Protein AF-A0A1J4V5G4-F1 (afdb_monomer_lite)

Radius of gyration: 25.42 Å; chains: 1; bounding box: 45×77×40 Å

pLDDT: mean 81.86, std 19.17, range [42.22, 98.38]

Secondary structure (DSSP, 8-state):
--HHHHHHHHHHHHHTSS-----------------HHHHHHHHHHHHHHTT-EEEEETTTTEEEEE-B-TTTT-B-SSGGGSTTS-EEEEEETTEEEEEE-SBS---EEE-BEETTEE-SS-EEE-

Foldseek 3Di:
DPPVVVVVVVVVVVVPPPPPDPPPPPPPPDDDDPPPPPVLVVQCVVLVVVVWDFFQDDPVRDTDTKDFFPQFFPWDQALVVEPQSFFFWDQDPNATTTGHHGIPHPAAWTFGHHNNDTDDDIDGDD

Organism: NCBI:txid1805280

Structure (mmCIF, N/CA/C/O backbone):
data_AF-A0A1J4V5G4-F1
#
_entry.id   AF-A0A1J4V5G4-F1
#
loop_
_atom_site.group_PDB
_atom_site.id
_atom_site.type_symbol
_atom_site.label_atom_id
_atom_site.label_alt_id
_atom_site.label_comp_id
_atom_site.label_asym_id
_atom_site.label_entity_id
_atom_site.label_seq_id
_atom_site.pdbx_PDB_ins_code
_atom_site.Cartn_x
_atom_site.Cartn_y
_atom_site.Cartn_z
_atom_site.occupancy
_atom_site.B_iso_or_equiv
_atom_site.auth_seq_id
_atom_site.auth_comp_id
_atom_site.auth_asym_id
_atom_site.auth_atom_id
_atom_site.pdbx_PDB_model_num
ATOM 1 N N . MET A 1 1 ? -4.361 -64.594 0.991 1.00 56.09 1 MET A N 1
ATOM 2 C CA . MET A 1 1 ? -5.394 -63.623 0.555 1.00 56.09 1 MET A CA 1
ATOM 3 C C . MET A 1 1 ? -6.261 -63.042 1.685 1.00 56.09 1 MET A C 1
ATOM 5 O O . MET A 1 1 ? -6.946 -62.066 1.435 1.00 56.09 1 MET A O 1
ATOM 9 N N . ILE A 1 2 ? -6.192 -63.534 2.932 1.00 54.97 2 ILE A N 1
ATOM 10 C CA . ILE A 1 2 ? -7.014 -63.037 4.066 1.00 54.97 2 ILE A CA 1
ATOM 11 C C . ILE A 1 2 ? -6.441 -61.779 4.764 1.00 54.97 2 ILE A C 1
ATOM 13 O O . ILE A 1 2 ? -7.176 -61.018 5.385 1.00 54.97 2 ILE A O 1
ATOM 17 N N . LYS A 1 3 ? -5.137 -61.500 4.620 1.00 51.78 3 LYS A N 1
ATOM 18 C CA . LYS A 1 3 ? -4.443 -60.412 5.341 1.00 51.78 3 LYS A CA 1
ATOM 19 C C . LYS A 1 3 ? -4.798 -58.995 4.844 1.00 51.78 3 LYS A C 1
ATOM 21 O O . LYS A 1 3 ? -4.773 -58.058 5.632 1.00 51.78 3 LYS A O 1
ATOM 26 N N . ASN A 1 4 ? -5.196 -58.853 3.576 1.00 47.53 4 ASN A N 1
ATOM 27 C CA . ASN A 1 4 ? -5.494 -57.550 2.958 1.00 47.53 4 ASN A CA 1
ATOM 28 C C . ASN A 1 4 ? -6.951 -57.097 3.172 1.00 47.53 4 ASN A C 1
ATOM 30 O O . ASN A 1 4 ? -7.251 -55.922 2.999 1.00 47.53 4 ASN A O 1
ATOM 34 N N . ILE A 1 5 ? -7.842 -58.007 3.584 1.00 57.09 5 ILE A N 1
ATOM 35 C CA . ILE A 1 5 ? -9.248 -57.691 3.893 1.00 57.09 5 ILE A CA 1
ATOM 36 C C . ILE A 1 5 ? -9.370 -57.115 5.315 1.00 57.09 5 ILE A C 1
ATOM 38 O O . ILE A 1 5 ? -10.126 -56.176 5.542 1.00 57.09 5 ILE A O 1
ATOM 42 N N . ILE A 1 6 ? -8.556 -57.599 6.262 1.00 55.88 6 ILE A N 1
ATOM 43 C CA . ILE A 1 6 ? -8.560 -57.130 7.661 1.00 55.88 6 ILE A CA 1
ATOM 44 C C . ILE A 1 6 ? -8.016 -55.693 7.778 1.00 55.88 6 ILE A C 1
ATOM 46 O O . ILE A 1 6 ? -8.523 -54.901 8.570 1.00 55.88 6 ILE A O 1
ATOM 50 N N . PHE A 1 7 ? -7.035 -55.318 6.948 1.00 55.22 7 PHE A N 1
ATOM 51 C CA . PHE A 1 7 ? -6.447 -53.970 6.960 1.00 55.22 7 PHE A CA 1
ATOM 52 C C . PHE A 1 7 ? -7.401 -52.895 6.400 1.00 55.22 7 PHE A C 1
ATOM 54 O O . PHE A 1 7 ? -7.387 -51.756 6.862 1.00 55.22 7 PHE A O 1
ATOM 61 N N . GLY A 1 8 ? -8.275 -53.264 5.455 1.00 52.19 8 GLY A N 1
ATOM 62 C CA . GLY A 1 8 ? -9.289 -52.362 4.895 1.00 52.19 8 GLY A CA 1
ATOM 63 C C . GLY A 1 8 ? -10.425 -52.038 5.871 1.00 52.19 8 GLY A C 1
ATOM 64 O O . GLY A 1 8 ? -10.905 -50.910 5.902 1.00 52.19 8 GLY A O 1
ATOM 65 N N . ILE A 1 9 ? -10.811 -52.992 6.724 1.00 57.56 9 ILE A N 1
ATOM 66 C CA . ILE A 1 9 ? -11.876 -52.798 7.723 1.00 57.56 9 ILE A CA 1
ATOM 67 C C . ILE A 1 9 ? -11.391 -51.917 8.889 1.00 57.56 9 ILE A C 1
ATOM 69 O O . ILE A 1 9 ? -12.149 -51.090 9.390 1.00 57.56 9 ILE A O 1
ATOM 73 N N . ILE A 1 10 ? -10.109 -52.010 9.268 1.00 56.78 10 ILE A N 1
ATOM 74 C CA . ILE A 1 10 ? -9.501 -51.164 10.313 1.00 56.78 10 ILE A CA 1
ATOM 75 C C . ILE A 1 10 ? -9.474 -49.672 9.929 1.00 56.78 10 ILE A C 1
ATOM 77 O O . ILE A 1 10 ? -9.714 -48.824 10.787 1.00 56.78 10 ILE A O 1
ATOM 81 N N . ILE A 1 11 ? -9.253 -49.338 8.652 1.00 57.31 11 ILE A N 1
ATOM 82 C CA . ILE A 1 11 ? -9.263 -47.944 8.167 1.00 57.31 11 ILE A CA 1
ATOM 83 C C . ILE A 1 11 ? -10.678 -47.344 8.172 1.00 57.31 11 ILE A C 1
ATOM 85 O O . ILE A 1 11 ? -10.840 -46.157 8.452 1.00 57.31 11 ILE A O 1
ATOM 89 N N . ILE A 1 12 ? -11.711 -48.157 7.931 1.00 55.50 12 ILE A N 1
ATOM 90 C CA . ILE A 1 12 ? -13.106 -47.692 7.930 1.00 55.50 12 ILE A CA 1
ATOM 91 C C . ILE A 1 12 ? -13.584 -47.384 9.358 1.00 55.50 12 ILE A C 1
ATOM 93 O O . ILE A 1 12 ? -14.281 -46.395 9.564 1.00 55.50 12 ILE A O 1
ATOM 97 N N . ILE A 1 13 ? -13.158 -48.168 10.355 1.00 54.25 13 ILE A N 1
ATOM 98 C CA . ILE A 1 13 ? -13.567 -47.976 11.759 1.00 54.25 13 ILE A CA 1
ATOM 99 C C . ILE A 1 13 ? -12.815 -46.803 12.419 1.00 54.25 13 ILE A C 1
ATOM 101 O O . ILE A 1 13 ? -13.378 -46.112 13.267 1.00 54.25 13 ILE A O 1
ATOM 105 N N . LEU A 1 14 ? -11.572 -46.512 12.005 1.00 53.97 14 LEU A N 1
ATOM 106 C CA . LEU A 1 14 ? -10.835 -45.337 12.499 1.00 53.97 14 LEU A CA 1
ATOM 107 C C . LEU A 1 14 ? -11.291 -44.016 11.846 1.00 53.97 14 LEU A C 1
ATOM 109 O O . LEU A 1 14 ? -11.141 -42.953 12.446 1.00 53.97 14 LEU A O 1
ATOM 113 N N . GLY A 1 15 ? -11.867 -44.070 10.639 1.00 50.31 15 GLY A N 1
ATOM 114 C CA . GLY A 1 15 ? -12.341 -42.896 9.896 1.00 50.31 15 GLY A CA 1
ATOM 115 C C . GLY A 1 15 ? -13.652 -42.283 10.407 1.00 50.31 15 GLY A C 1
ATOM 116 O O . GLY A 1 15 ? -13.944 -41.132 10.096 1.00 50.31 15 GLY A O 1
ATOM 117 N N . THR A 1 16 ? -14.436 -42.999 11.219 1.00 52.38 16 THR A N 1
ATOM 118 C CA . THR A 1 16 ? -15.761 -42.534 11.678 1.00 52.38 16 THR A CA 1
ATOM 119 C C . THR A 1 16 ? -15.758 -41.789 13.019 1.00 52.38 16 THR A C 1
ATOM 121 O O . THR A 1 16 ? -16.824 -41.415 13.499 1.00 52.38 16 THR A O 1
ATOM 124 N N . VAL A 1 17 ? -14.595 -41.530 13.634 1.00 51.31 17 VAL A N 1
ATOM 125 C CA . VAL A 1 17 ? -14.513 -40.912 14.981 1.00 51.31 17 VAL A CA 1
ATOM 126 C C . VAL A 1 17 ? -14.177 -39.405 14.960 1.00 51.31 17 VAL A C 1
ATOM 128 O O . VAL A 1 17 ? -14.267 -38.748 15.991 1.00 51.31 17 VAL A O 1
ATOM 131 N N . ILE A 1 18 ? -13.896 -38.790 13.802 1.00 55.69 18 ILE A N 1
ATOM 132 C CA . ILE A 1 18 ? -13.613 -37.334 13.704 1.00 55.69 18 ILE A CA 1
ATOM 133 C C . ILE A 1 18 ? -14.732 -36.578 12.963 1.00 55.69 18 ILE A C 1
ATOM 135 O O . ILE A 1 18 ? -14.489 -35.668 12.178 1.00 55.69 18 ILE A O 1
ATOM 139 N N . PHE A 1 19 ? -15.993 -36.947 13.200 1.00 48.22 19 PHE A N 1
ATOM 140 C CA . PHE A 1 19 ? -17.150 -36.222 12.652 1.00 48.22 19 PHE A CA 1
ATOM 141 C C . PHE A 1 19 ? -18.197 -35.905 13.724 1.00 48.22 19 PHE A C 1
ATOM 143 O O . PHE A 1 19 ? -19.400 -36.050 13.526 1.00 48.22 19 PHE A O 1
ATOM 150 N N . SER A 1 20 ? -17.756 -35.509 14.918 1.00 53.09 20 SER A N 1
ATOM 151 C CA . SER A 1 20 ? -18.670 -35.142 16.006 1.00 53.09 20 SER A CA 1
ATOM 152 C C . SER A 1 20 ? -18.111 -34.036 16.889 1.00 53.09 20 SER A C 1
ATOM 154 O O . SER A 1 20 ? -17.880 -34.252 18.066 1.00 53.09 20 SER A O 1
ATOM 156 N N . LEU A 1 21 ? -17.955 -32.837 16.320 1.00 56.78 21 LEU A N 1
ATOM 157 C CA . LEU A 1 21 ? -18.250 -31.569 17.000 1.00 56.78 21 LEU A CA 1
ATOM 158 C C . LEU A 1 21 ? -18.752 -30.553 15.957 1.00 56.78 21 LEU A C 1
ATOM 160 O O . LEU A 1 21 ? -18.150 -29.508 15.729 1.00 56.78 21 LEU A O 1
ATOM 164 N N . ASN A 1 22 ? -19.897 -30.848 15.330 1.00 56.69 22 ASN A N 1
ATOM 165 C CA . ASN A 1 22 ? -20.763 -29.792 14.802 1.00 56.69 22 ASN A CA 1
ATOM 166 C C . ASN A 1 22 ? -21.315 -29.029 16.013 1.00 56.69 22 ASN A C 1
ATOM 168 O O . ASN A 1 22 ? -22.412 -29.302 16.502 1.00 56.69 22 ASN A O 1
ATOM 172 N N . LYS A 1 23 ? -20.518 -28.106 16.557 1.00 48.28 23 LYS A N 1
ATOM 173 C CA . LYS A 1 23 ? -21.005 -27.132 17.526 1.00 48.28 23 LYS A CA 1
ATOM 174 C C . LYS A 1 23 ? -21.973 -26.247 16.749 1.00 48.28 23 LYS A C 1
ATOM 176 O O . LYS A 1 23 ? -21.539 -25.331 16.058 1.00 48.28 23 LYS A O 1
ATOM 181 N N . LYS A 1 24 ? -23.273 -26.563 16.799 1.00 42.22 24 LYS A N 1
ATOM 182 C CA . LYS A 1 24 ? -24.315 -25.645 16.336 1.00 42.22 24 LYS A CA 1
ATOM 183 C C . LYS A 1 24 ? -24.046 -24.317 17.035 1.00 42.22 24 LYS A C 1
ATOM 185 O O . LYS A 1 24 ? -24.192 -24.219 18.253 1.00 42.22 24 LYS A O 1
ATOM 190 N N . VAL A 1 25 ? -23.589 -23.327 16.275 1.00 55.66 25 VAL A N 1
ATOM 191 C CA . VAL A 1 25 ? -23.677 -21.937 16.695 1.00 55.66 25 VAL A CA 1
ATOM 192 C C . VAL A 1 25 ? -25.167 -21.706 16.872 1.00 55.66 25 VAL A C 1
ATOM 194 O O . VAL A 1 25 ? -25.936 -21.750 15.917 1.00 55.66 25 VAL A O 1
ATOM 197 N N . SER A 1 26 ? -25.583 -21.619 18.131 1.00 45.03 26 SER A N 1
ATOM 198 C CA . SER A 1 26 ? -26.909 -21.155 18.482 1.00 45.03 26 SER A CA 1
ATOM 199 C C . SER A 1 26 ? -26.972 -19.721 17.984 1.00 45.03 26 SER A C 1
ATOM 201 O O . SER A 1 26 ? -26.374 -18.835 18.593 1.00 45.03 26 SER A O 1
ATOM 203 N N . GLU A 1 27 ? -27.631 -19.500 16.850 1.00 53.78 27 GLU A N 1
ATOM 204 C CA . GLU A 1 27 ? -28.067 -18.171 16.454 1.00 53.78 27 GLU A CA 1
ATOM 205 C C . GLU A 1 27 ? -29.062 -17.702 17.512 1.00 53.78 27 GLU A C 1
ATOM 207 O O . GLU A 1 27 ? -30.260 -17.972 17.468 1.00 53.78 27 GLU A O 1
ATOM 212 N N . THR A 1 28 ? -28.537 -17.033 18.535 1.00 42.31 28 THR A N 1
ATOM 213 C CA . THR A 1 28 ? -29.316 -16.112 19.345 1.00 42.31 28 THR A CA 1
ATOM 214 C C . THR A 1 28 ? -29.852 -15.064 18.385 1.00 42.31 28 THR A C 1
ATOM 216 O O . THR A 1 28 ? -29.122 -14.171 17.950 1.00 42.31 28 THR A O 1
ATOM 219 N N . VAL A 1 29 ? -31.127 -15.218 18.026 1.00 54.38 29 VAL A N 1
ATOM 220 C CA . VAL A 1 29 ? -31.930 -14.199 17.357 1.00 54.38 29 VAL A CA 1
ATOM 221 C C . VAL A 1 29 ? -31.896 -12.971 18.255 1.00 54.38 29 VAL A C 1
ATOM 223 O O . VAL A 1 29 ? -32.626 -12.866 19.238 1.00 54.38 29 VAL A O 1
ATOM 226 N N . THR A 1 30 ? -30.964 -12.071 17.956 1.00 48.78 30 THR A N 1
ATOM 227 C CA . THR A 1 30 ? -30.874 -10.783 18.623 1.00 48.78 30 THR A CA 1
ATOM 228 C C . THR A 1 30 ? -31.868 -9.879 17.917 1.00 48.78 30 THR A C 1
ATOM 230 O O . THR A 1 30 ? -31.665 -9.469 16.777 1.00 48.78 30 THR A O 1
ATOM 233 N N . THR A 1 31 ? -32.977 -9.616 18.601 1.00 43.94 31 THR A N 1
ATOM 234 C CA . THR A 1 31 ? -33.876 -8.483 18.370 1.00 43.94 31 THR A CA 1
ATOM 235 C C . THR A 1 31 ? -33.067 -7.233 17.983 1.00 43.94 31 THR A C 1
ATOM 237 O O . THR A 1 31 ? -32.036 -6.987 18.618 1.00 43.94 31 THR A O 1
ATOM 240 N N . PRO A 1 32 ? -33.488 -6.430 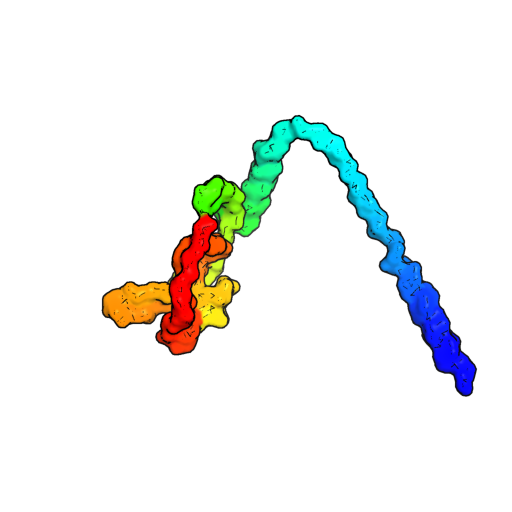16.984 1.00 55.16 32 PRO A N 1
ATOM 241 C CA . PRO A 1 32 ? -32.705 -5.307 16.471 1.00 55.16 32 PRO A CA 1
ATOM 242 C C . PRO A 1 32 ? -32.568 -4.197 17.525 1.00 55.16 32 PRO A C 1
ATOM 244 O O . PRO A 1 32 ? -33.360 -3.264 17.604 1.00 55.16 32 PRO A O 1
ATOM 247 N N . THR A 1 33 ? -31.536 -4.322 18.351 1.00 52.44 33 THR A N 1
ATOM 248 C CA . THR A 1 33 ? -30.930 -3.254 19.156 1.00 52.44 33 THR A CA 1
ATOM 249 C C . THR A 1 33 ? -30.010 -2.460 18.213 1.00 52.44 33 THR A C 1
ATOM 251 O O . THR A 1 33 ? -29.485 -3.069 17.281 1.00 52.44 33 THR A O 1
ATOM 254 N N . PRO A 1 34 ? -29.796 -1.138 18.358 1.00 54.75 34 PRO A N 1
ATOM 255 C CA . PRO A 1 34 ? -28.957 -0.365 17.435 1.00 54.75 34 PRO A CA 1
ATOM 256 C C . PRO A 1 34 ? -27.489 -0.823 17.508 1.00 54.75 34 PRO A C 1
ATOM 258 O O . PRO A 1 34 ? -26.689 -0.330 18.293 1.00 54.75 34 PRO A O 1
ATOM 261 N N . ILE A 1 35 ? -27.155 -1.806 16.677 1.00 54.62 35 ILE A N 1
ATOM 262 C CA . ILE A 1 35 ? -25.901 -2.569 16.657 1.00 54.62 35 ILE A CA 1
ATOM 263 C C . ILE A 1 35 ? -24.733 -1.840 15.977 1.00 54.62 35 ILE A C 1
ATOM 265 O O . ILE A 1 35 ? -23.611 -2.326 16.029 1.00 54.62 35 ILE A O 1
ATOM 269 N N . ASN A 1 36 ? -24.920 -0.669 15.367 1.00 60.50 36 ASN A N 1
ATOM 270 C CA . ASN A 1 36 ? -23.846 -0.090 14.548 1.00 60.50 36 ASN A CA 1
ATOM 271 C C . ASN A 1 36 ? -22.665 0.481 15.351 1.00 60.50 36 ASN A C 1
ATOM 273 O O . ASN A 1 36 ? -21.525 0.370 14.913 1.00 60.50 36 ASN A O 1
ATOM 277 N N . THR A 1 37 ? -22.888 1.060 16.532 1.00 63.19 37 THR A N 1
ATOM 278 C CA . THR A 1 37 ? -21.830 1.836 17.204 1.00 63.19 37 THR A CA 1
ATOM 279 C C . THR A 1 37 ? -20.828 0.959 17.964 1.00 63.19 37 THR A C 1
ATOM 281 O O . THR A 1 37 ? -19.631 1.241 17.979 1.00 63.19 37 THR A O 1
ATOM 284 N N . THR A 1 38 ? -21.288 -0.127 18.594 1.00 74.88 38 THR A N 1
ATOM 285 C CA . THR A 1 38 ? -20.424 -0.983 19.426 1.00 74.88 38 THR A CA 1
ATOM 286 C C . THR A 1 38 ? -19.516 -1.881 18.588 1.00 74.88 38 THR A C 1
ATOM 288 O O . THR A 1 38 ? -18.329 -1.969 18.897 1.00 74.88 38 THR A O 1
ATOM 291 N N . TYR A 1 39 ? -20.022 -2.495 17.511 1.00 74.75 39 TYR A N 1
ATOM 292 C CA . TYR A 1 39 ? -19.211 -3.350 16.631 1.00 74.75 39 TYR A CA 1
ATOM 293 C C . TYR A 1 39 ? -18.093 -2.558 15.946 1.00 74.75 39 TYR A C 1
ATOM 295 O O . TYR A 1 39 ? -16.930 -2.948 16.033 1.00 74.75 39 TYR A O 1
ATOM 303 N N . GLN A 1 40 ? -18.419 -1.382 15.400 1.00 83.00 40 GLN A N 1
ATOM 304 C CA . GLN A 1 40 ? -17.436 -0.482 14.797 1.00 83.00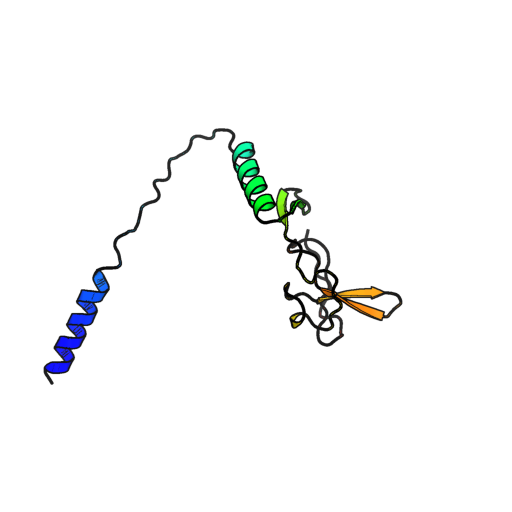 40 GLN A CA 1
ATOM 305 C C . GLN A 1 40 ? -16.314 -0.107 15.782 1.00 83.00 40 GLN A C 1
ATOM 307 O O . GLN A 1 40 ? -15.141 -0.094 15.420 1.00 83.00 40 GLN A O 1
ATOM 312 N N . SER A 1 41 ? -16.653 0.138 17.055 1.00 87.12 41 SER A N 1
ATOM 313 C CA . SER A 1 41 ? -15.662 0.477 18.086 1.00 87.12 41 SER A CA 1
ATOM 314 C C . SER A 1 41 ? -14.707 -0.675 18.439 1.00 87.12 41 SER A C 1
ATOM 316 O O . SER A 1 41 ? -13.582 -0.432 18.881 1.00 87.12 41 SER A O 1
ATOM 318 N N . VAL A 1 42 ? -15.140 -1.931 18.275 1.00 93.69 42 VAL A N 1
ATOM 319 C CA . VAL A 1 42 ? -14.296 -3.114 18.512 1.00 93.69 42 VAL A CA 1
ATOM 320 C C . VAL A 1 42 ? -13.335 -3.310 17.343 1.00 93.69 42 VAL A C 1
ATOM 322 O O . VAL A 1 42 ? -12.139 -3.485 17.574 1.00 93.69 42 VAL A O 1
ATOM 325 N N . GLU A 1 43 ? -13.834 -3.211 16.111 1.00 93.88 43 GLU A N 1
ATOM 326 C CA . GLU A 1 43 ? -13.026 -3.314 14.889 1.00 93.88 43 GLU A CA 1
ATOM 327 C C . GLU A 1 43 ? -11.971 -2.204 14.811 1.00 93.88 43 GLU A C 1
ATOM 329 O O . GLU A 1 43 ? -10.805 -2.478 14.533 1.00 93.88 43 GLU A O 1
ATOM 334 N N . GLU A 1 44 ? -12.335 -0.968 15.164 1.00 96.44 44 GLU A N 1
ATOM 335 C CA . GLU A 1 44 ? -11.396 0.153 15.247 1.00 96.44 44 GLU A CA 1
ATOM 336 C C . GLU A 1 44 ? -10.242 -0.133 16.218 1.00 96.44 44 GLU A C 1
ATOM 338 O O . GLU A 1 44 ? -9.072 0.089 15.896 1.00 96.44 44 GLU A O 1
ATOM 343 N N . LYS A 1 45 ? -10.554 -0.636 17.419 1.00 97.31 45 LYS A N 1
ATOM 344 C CA . LYS A 1 45 ? -9.533 -0.970 18.422 1.00 97.31 45 LYS A CA 1
ATOM 345 C C . LYS A 1 45 ? -8.623 -2.093 17.941 1.00 97.31 45 LYS A C 1
ATOM 347 O O . LYS A 1 45 ? -7.411 -2.000 18.108 1.00 97.31 45 LYS A O 1
ATOM 352 N N . GLN A 1 46 ? -9.192 -3.140 17.345 1.00 97.19 46 GLN A N 1
ATOM 353 C CA . GLN A 1 46 ? -8.422 -4.248 16.780 1.00 97.19 46 GLN A CA 1
ATOM 354 C C . GLN A 1 46 ? -7.494 -3.761 15.663 1.00 97.19 46 GLN A C 1
ATOM 356 O O . GLN A 1 46 ? -6.306 -4.070 15.693 1.00 97.19 46 GLN A O 1
ATOM 361 N N . CYS A 1 47 ? -8.007 -2.929 14.755 1.00 97.94 47 CYS A N 1
ATOM 362 C CA . CYS A 1 47 ? -7.236 -2.319 13.680 1.00 97.94 47 CYS A CA 1
ATOM 363 C C . CYS A 1 47 ? -6.000 -1.582 14.209 1.00 97.94 47 CYS A C 1
ATOM 365 O O . CYS A 1 47 ? -4.870 -1.896 13.833 1.00 97.94 47 CYS A O 1
ATOM 367 N N . LYS A 1 48 ? -6.211 -0.655 15.153 1.00 97.06 48 LYS A N 1
ATOM 368 C CA . LYS A 1 48 ? -5.135 0.150 15.745 1.00 97.06 48 LYS A CA 1
ATOM 369 C C . LYS A 1 48 ? -4.128 -0.702 16.518 1.00 97.06 48 LYS A C 1
ATOM 371 O O . LYS A 1 48 ? -2.929 -0.475 16.399 1.00 97.06 48 LYS A O 1
ATOM 376 N N . ASN A 1 49 ? -4.586 -1.718 17.255 1.00 97.75 49 ASN A N 1
ATOM 377 C CA . ASN A 1 49 ? -3.704 -2.646 17.974 1.00 97.75 49 ASN A CA 1
ATOM 378 C C . ASN A 1 49 ? -2.816 -3.478 17.033 1.00 97.75 49 ASN A C 1
ATOM 380 O O . ASN A 1 49 ? -1.747 -3.928 17.438 1.00 97.75 49 ASN A O 1
ATOM 384 N N . SER A 1 50 ? -3.245 -3.678 15.785 1.00 96.88 50 SER A N 1
ATOM 385 C CA . SER A 1 50 ? -2.465 -4.336 14.733 1.00 96.88 50 SER A CA 1
ATOM 386 C C . SER A 1 50 ? -1.660 -3.356 13.867 1.00 96.88 50 SER A C 1
ATOM 388 O O . SER A 1 50 ? -1.177 -3.754 12.812 1.00 96.88 50 SER A O 1
ATOM 390 N N . ASN A 1 51 ? -1.490 -2.099 14.298 1.00 96.62 51 ASN A N 1
ATOM 391 C CA . ASN A 1 51 ? -0.817 -1.024 13.552 1.00 96.62 51 ASN A CA 1
ATOM 392 C C . ASN A 1 51 ? -1.482 -0.668 12.208 1.00 96.62 51 ASN A C 1
ATOM 394 O O . ASN A 1 51 ? -0.814 -0.194 11.290 1.00 96.62 51 ASN A O 1
ATOM 398 N N . GLY A 1 52 ? -2.786 -0.909 12.080 1.00 97.62 52 GLY A N 1
ATOM 399 C CA . GLY A 1 52 ? -3.582 -0.435 10.953 1.00 97.62 52 GLY A CA 1
ATOM 400 C C . GLY A 1 52 ? -4.125 0.977 11.179 1.00 97.62 52 GLY A C 1
ATOM 401 O O . GLY A 1 52 ? -4.253 1.451 12.312 1.00 97.62 52 GLY A O 1
ATOM 402 N N . GLU A 1 53 ? -4.489 1.638 10.085 1.00 97.81 53 GLU A N 1
ATOM 403 C CA . GLU A 1 53 ? -5.174 2.926 10.076 1.00 97.81 53 GLU A CA 1
ATOM 404 C C . GLU A 1 53 ? -6.680 2.712 9.910 1.00 97.81 53 GLU A C 1
ATOM 406 O O . GLU A 1 53 ? -7.138 2.108 8.941 1.00 97.81 53 GLU A O 1
ATOM 411 N N . TRP A 1 54 ? -7.465 3.214 10.865 1.00 97.31 54 TRP A N 1
ATOM 412 C CA . TRP A 1 54 ? -8.923 3.168 10.801 1.00 97.31 54 TRP A CA 1
ATOM 413 C C . TRP A 1 54 ? -9.454 4.413 10.089 1.00 97.31 54 TRP A C 1
ATOM 415 O O . TRP A 1 54 ? -9.491 5.493 10.684 1.00 97.31 54 TRP A O 1
ATOM 425 N N . ILE A 1 55 ? -9.831 4.274 8.817 1.00 96.19 55 ILE A N 1
ATOM 426 C CA . ILE A 1 55 ? -10.217 5.398 7.949 1.00 96.19 55 ILE A CA 1
ATOM 427 C C . ILE A 1 55 ? -11.534 5.128 7.225 1.00 96.19 55 ILE A C 1
ATOM 429 O O . ILE A 1 55 ? -11.959 3.981 7.093 1.00 96.19 55 ILE A O 1
ATOM 433 N N . THR A 1 56 ? -12.175 6.185 6.727 1.00 95.56 56 THR A N 1
ATOM 434 C CA . THR A 1 56 ? -13.239 6.061 5.726 1.00 95.56 56 THR A CA 1
ATOM 435 C C . THR A 1 56 ? -12.618 5.986 4.338 1.00 95.56 56 THR A C 1
ATOM 437 O O . THR A 1 56 ? -11.723 6.765 4.016 1.00 95.56 56 THR A O 1
ATOM 440 N N . ASP A 1 57 ? -13.071 5.039 3.519 1.00 95.19 57 ASP A N 1
ATOM 441 C CA . ASP A 1 57 ? -12.471 4.803 2.204 1.00 95.19 57 ASP A CA 1
ATOM 442 C C . ASP A 1 57 ? -13.513 4.401 1.150 1.00 95.19 57 ASP A C 1
ATOM 444 O O . ASP A 1 57 ? -14.591 3.875 1.475 1.00 95.19 57 ASP A O 1
ATOM 448 N N . GLY A 1 58 ? -13.171 4.647 -0.114 1.00 94.00 58 GLY A N 1
ATOM 449 C CA . GLY A 1 58 ? -14.042 4.499 -1.279 1.00 94.00 58 GLY A CA 1
ATOM 450 C C . GLY A 1 58 ? -15.219 5.482 -1.307 1.00 94.00 58 GLY A C 1
ATOM 451 O O . GLY A 1 58 ? -15.448 6.270 -0.384 1.00 94.00 58 GLY A O 1
ATOM 452 N N . MET A 1 59 ? -16.028 5.424 -2.362 1.00 94.50 59 MET A N 1
ATOM 453 C CA . MET A 1 59 ? -17.141 6.362 -2.567 1.00 94.50 59 MET A CA 1
ATOM 454 C C . MET A 1 59 ? -18.218 6.298 -1.476 1.00 94.50 59 MET A C 1
ATOM 456 O O . MET A 1 59 ? -18.815 7.314 -1.129 1.00 94.50 59 MET A O 1
ATOM 460 N N . LEU A 1 60 ? -18.462 5.116 -0.901 1.00 94.94 60 LEU A N 1
ATOM 461 C CA . LEU A 1 60 ? -19.451 4.935 0.170 1.00 94.94 60 LEU A CA 1
ATOM 462 C C . LEU A 1 60 ? -18.962 5.398 1.549 1.00 94.94 60 LEU A C 1
ATOM 464 O O . LEU A 1 60 ? -19.731 5.309 2.505 1.00 94.94 60 LEU A O 1
ATOM 468 N N . GLN A 1 61 ? -17.703 5.837 1.670 1.00 94.31 61 GLN A N 1
ATOM 469 C CA . GLN A 1 61 ? -17.118 6.338 2.920 1.00 94.31 61 GLN A CA 1
ATOM 470 C C . GLN A 1 61 ? -17.305 5.376 4.103 1.00 94.31 61 GLN A C 1
ATOM 472 O O . GLN A 1 61 ? -17.555 5.780 5.238 1.00 94.31 61 GLN A O 1
ATOM 477 N N . LYS A 1 62 ? -17.197 4.069 3.842 1.00 93.19 62 LYS A N 1
ATOM 478 C CA . LYS A 1 62 ? -17.285 3.062 4.903 1.00 93.19 62 LYS A CA 1
ATOM 479 C C . LYS A 1 62 ? -15.967 3.006 5.656 1.00 93.19 62 LYS A C 1
ATOM 481 O O . LYS A 1 62 ? -14.905 3.072 5.039 1.00 93.19 62 LYS A O 1
ATOM 486 N N . PHE A 1 63 ? -16.055 2.840 6.972 1.00 94.88 63 PHE A N 1
ATOM 487 C CA . PHE A 1 63 ? -14.880 2.610 7.798 1.00 94.88 63 PHE A CA 1
ATOM 488 C C . PHE A 1 63 ? -14.208 1.284 7.439 1.00 94.88 63 PHE A C 1
ATOM 490 O O . PHE A 1 63 ? -14.883 0.277 7.212 1.00 94.88 63 PHE A O 1
ATOM 497 N N . ARG A 1 64 ? -12.878 1.306 7.363 1.00 95.56 64 ARG A N 1
ATOM 498 C CA . ARG A 1 64 ? -12.023 0.159 7.064 1.00 95.56 64 ARG A CA 1
ATOM 499 C C . ARG A 1 64 ? -10.734 0.262 7.858 1.00 95.56 64 ARG A C 1
ATOM 501 O O . ARG A 1 64 ? -10.275 1.357 8.179 1.00 95.56 64 ARG A O 1
ATOM 508 N N . CYS A 1 65 ? -10.143 -0.896 8.116 1.00 97.75 65 CYS A N 1
ATOM 509 C CA . CYS A 1 65 ? -8.764 -0.973 8.555 1.00 97.75 65 CYS A CA 1
ATOM 510 C C . CYS A 1 65 ? -7.856 -1.083 7.334 1.00 97.75 65 CYS A C 1
ATOM 512 O O . CYS A 1 65 ? -8.036 -2.005 6.541 1.00 97.75 65 CYS A O 1
ATOM 514 N N . ILE A 1 66 ? -6.922 -0.147 7.189 1.00 98.12 66 ILE A N 1
ATOM 515 C CA . ILE A 1 66 ? -5.959 -0.096 6.090 1.00 98.12 66 ILE A CA 1
ATOM 516 C C . ILE A 1 66 ? -4.554 -0.305 6.642 1.00 98.12 66 ILE A C 1
ATOM 518 O O . ILE A 1 66 ? -4.154 0.336 7.614 1.00 98.12 66 ILE A O 1
ATOM 522 N N . TYR A 1 67 ? -3.782 -1.173 5.999 1.00 98.31 67 TYR A N 1
ATOM 523 C CA . TYR A 1 67 ? -2.400 -1.453 6.366 1.00 98.31 67 TYR A CA 1
ATOM 524 C C . TYR A 1 67 ? -1.445 -0.924 5.300 1.00 98.31 67 TYR A C 1
ATOM 526 O O . TYR A 1 67 ? -1.564 -1.229 4.111 1.00 98.31 67 TYR A O 1
ATOM 534 N N . THR A 1 68 ? -0.462 -0.135 5.733 1.00 98.00 68 THR A N 1
ATOM 535 C CA . THR A 1 68 ? 0.636 0.309 4.868 1.00 98.00 68 THR A CA 1
ATOM 536 C C . THR A 1 68 ? 1.634 -0.831 4.689 1.00 98.00 68 THR A C 1
ATOM 538 O O . THR A 1 68 ? 2.051 -1.460 5.662 1.00 98.00 68 THR A O 1
ATOM 541 N N . TYR A 1 69 ? 2.036 -1.097 3.447 1.00 98.19 69 TYR A N 1
ATOM 542 C CA . TYR A 1 69 ? 3.046 -2.114 3.170 1.00 98.19 69 TYR A CA 1
ATOM 543 C C . TYR A 1 69 ? 4.437 -1.631 3.600 1.00 98.19 69 TYR A C 1
ATOM 545 O O . TYR A 1 69 ? 4.778 -0.457 3.467 1.00 98.19 69 TYR A O 1
ATOM 553 N N . SER A 1 70 ? 5.281 -2.546 4.078 1.00 97.75 70 SER A N 1
ATOM 554 C CA . SER A 1 70 ? 6.647 -2.229 4.531 1.00 97.75 70 SER A CA 1
ATOM 555 C C . SER A 1 70 ? 7.589 -1.791 3.399 1.00 97.75 70 SER A C 1
ATOM 557 O O . SER A 1 70 ? 8.668 -1.248 3.644 1.00 97.75 70 SER A O 1
ATOM 559 N N . ASP A 1 71 ? 7.202 -2.036 2.149 1.00 98.38 71 ASP A N 1
ATOM 560 C CA . ASP A 1 71 ? 7.894 -1.621 0.935 1.00 98.38 71 ASP A CA 1
ATOM 561 C C . ASP A 1 71 ? 7.171 -0.520 0.156 1.00 98.38 71 ASP A C 1
ATOM 563 O O . ASP A 1 71 ? 7.576 -0.219 -0.965 1.00 98.38 71 ASP A O 1
ATOM 567 N N . ALA A 1 72 ? 6.167 0.124 0.755 1.00 97.88 72 ALA A N 1
ATOM 568 C CA . ALA A 1 72 ? 5.460 1.252 0.162 1.00 97.88 72 ALA A CA 1
ATOM 569 C C . ALA A 1 72 ? 6.429 2.280 -0.451 1.00 97.88 72 ALA A C 1
ATOM 571 O O . ALA A 1 72 ? 7.332 2.787 0.216 1.00 97.88 72 ALA A O 1
ATOM 572 N N . GLY A 1 73 ? 6.237 2.591 -1.735 1.00 96.56 73 GLY A N 1
ATOM 573 C CA . GLY A 1 73 ? 7.030 3.592 -2.449 1.00 96.56 73 GLY A CA 1
ATOM 574 C C . GLY A 1 73 ? 8.427 3.143 -2.890 1.00 96.56 73 GLY A C 1
ATOM 575 O O . GLY A 1 73 ? 9.098 3.907 -3.584 1.00 96.56 73 GLY A O 1
ATOM 576 N N . LYS A 1 74 ? 8.886 1.929 -2.548 1.00 98.31 74 LYS A N 1
ATOM 577 C CA . LYS A 1 74 ? 10.156 1.404 -3.077 1.00 98.31 74 LYS A CA 1
ATOM 578 C C . LYS A 1 74 ? 10.079 1.279 -4.596 1.00 98.31 74 LYS A C 1
ATOM 580 O O . LYS A 1 74 ? 9.068 0.818 -5.120 1.00 98.31 74 LYS A O 1
ATOM 585 N N . THR A 1 75 ? 11.149 1.665 -5.290 1.00 97.12 75 THR A N 1
ATOM 586 C CA . THR A 1 75 ? 11.245 1.526 -6.748 1.00 97.12 75 THR A CA 1
ATOM 587 C C . THR A 1 75 ? 11.139 0.063 -7.159 1.00 97.12 75 THR A C 1
ATOM 589 O O . THR A 1 75 ? 11.769 -0.797 -6.545 1.00 97.12 75 THR A O 1
ATOM 592 N N . CYS A 1 76 ? 10.387 -0.205 -8.220 1.00 97.12 76 CYS A N 1
ATOM 593 C CA . CYS A 1 76 ? 10.207 -1.544 -8.765 1.00 97.12 76 CYS A CA 1
ATOM 594 C C . CYS A 1 76 ? 10.115 -1.522 -10.295 1.00 97.12 76 CYS A C 1
ATOM 596 O O . CYS A 1 76 ? 9.810 -0.497 -10.909 1.00 97.12 76 CYS A O 1
ATOM 598 N N . THR A 1 77 ? 10.377 -2.674 -10.907 1.00 96.00 77 THR A N 1
ATOM 599 C CA . THR A 1 77 ? 10.241 -2.907 -12.355 1.00 96.00 77 THR A CA 1
ATOM 600 C C . THR A 1 77 ? 9.343 -4.094 -12.700 1.00 96.00 77 THR A C 1
ATOM 602 O O . THR A 1 77 ? 9.096 -4.341 -13.877 1.00 96.00 77 THR A O 1
ATOM 605 N N . SER A 1 78 ? 8.852 -4.828 -11.703 1.00 95.62 78 SER A N 1
ATOM 606 C CA . SER A 1 78 ? 7.843 -5.883 -11.843 1.00 95.62 78 SER A CA 1
ATOM 607 C C . SER A 1 78 ? 7.123 -6.068 -10.511 1.00 95.62 78 SER A C 1
ATOM 609 O O . SER A 1 78 ? 7.685 -5.788 -9.447 1.00 95.62 78 SER A O 1
ATOM 611 N N . SER A 1 79 ? 5.878 -6.536 -10.555 1.00 95.75 79 SER A N 1
ATOM 612 C CA . SER A 1 79 ? 5.044 -6.710 -9.365 1.00 95.75 79 SER A CA 1
ATOM 613 C C . SER A 1 79 ? 5.581 -7.730 -8.363 1.00 95.75 79 SER A C 1
ATOM 615 O O . SER A 1 79 ? 5.308 -7.603 -7.170 1.00 95.75 79 SER A O 1
ATOM 617 N N . ASN A 1 80 ? 6.383 -8.702 -8.805 1.00 96.88 80 ASN A N 1
ATOM 618 C CA . ASN A 1 80 ? 6.981 -9.709 -7.921 1.00 96.88 80 ASN A CA 1
ATOM 619 C C . ASN A 1 80 ? 8.033 -9.139 -6.946 1.00 96.88 80 ASN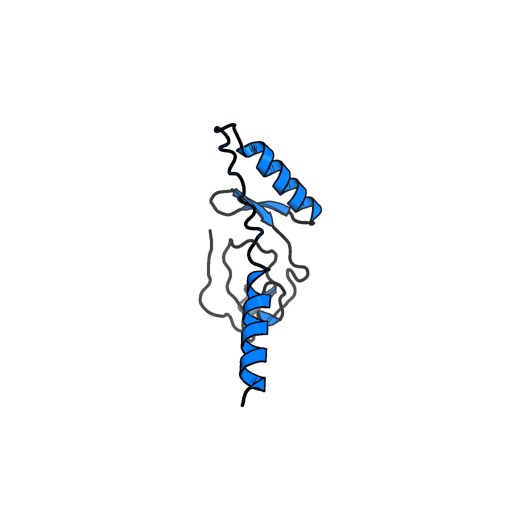 A C 1
ATOM 621 O O . ASN A 1 80 ? 8.440 -9.829 -6.015 1.00 96.88 80 ASN A O 1
ATOM 625 N N . GLN A 1 81 ? 8.462 -7.889 -7.141 1.00 97.88 81 GLN A N 1
ATOM 626 C CA . GLN A 1 81 ? 9.381 -7.177 -6.249 1.00 97.88 81 GLN A CA 1
ATOM 627 C C . GLN A 1 81 ? 8.660 -6.514 -5.066 1.00 97.88 81 GLN A C 1
ATOM 629 O O . GLN A 1 81 ? 9.323 -6.005 -4.164 1.00 97.88 81 GLN A O 1
ATOM 634 N N . CYS A 1 82 ? 7.324 -6.504 -5.075 1.00 98.12 82 CYS A N 1
ATOM 635 C CA . CYS A 1 82 ? 6.498 -5.833 -4.082 1.00 98.12 82 CYS A CA 1
ATOM 636 C C . CYS A 1 82 ? 5.679 -6.840 -3.271 1.00 98.12 82 CYS A C 1
ATOM 638 O O . CYS A 1 82 ? 5.043 -7.739 -3.816 1.00 98.12 82 CYS A O 1
ATOM 640 N N . SER A 1 83 ? 5.595 -6.621 -1.964 1.00 98.00 83 SER A N 1
ATOM 641 C CA . SER A 1 83 ? 4.820 -7.414 -1.001 1.00 98.00 83 SER A CA 1
ATOM 642 C C . SER A 1 83 ? 3.321 -7.364 -1.295 1.00 98.00 83 SER A C 1
ATOM 644 O O . SER A 1 83 ? 2.587 -8.306 -1.013 1.00 98.00 83 SER A O 1
ATOM 646 N N . SER A 1 84 ? 2.867 -6.270 -1.906 1.00 96.50 84 SER A N 1
ATOM 647 C CA . SER A 1 84 ? 1.499 -6.106 -2.394 1.00 96.50 84 SER A CA 1
ATOM 648 C C . SER A 1 84 ? 1.194 -6.925 -3.651 1.00 96.50 84 SER A C 1
ATOM 650 O O . SER A 1 84 ? 0.028 -7.039 -4.015 1.00 96.50 84 SER A O 1
ATOM 652 N N . SER A 1 85 ? 2.211 -7.475 -4.328 1.00 96.00 85 SER A N 1
ATOM 653 C CA . SER A 1 85 ? 2.119 -7.992 -5.701 1.00 96.00 85 SER A CA 1
ATOM 654 C C . SER A 1 85 ? 1.669 -6.938 -6.722 1.00 96.00 85 SER A C 1
ATOM 656 O O . SER A 1 85 ? 1.080 -7.277 -7.744 1.00 96.00 85 SER A O 1
ATOM 658 N N . TYR A 1 86 ? 1.931 -5.655 -6.448 1.00 96.19 86 TYR A N 1
ATOM 659 C CA . TYR A 1 86 ? 1.653 -4.548 -7.361 1.00 96.19 86 TYR A CA 1
ATOM 660 C C . TYR A 1 86 ? 2.827 -3.571 -7.403 1.00 96.19 86 TYR A C 1
ATOM 662 O O . TYR A 1 86 ? 3.043 -2.792 -6.466 1.00 96.19 86 TYR A O 1
ATOM 670 N N . CYS A 1 87 ? 3.533 -3.568 -8.534 1.00 97.19 87 CYS A N 1
ATOM 671 C CA . CYS A 1 87 ? 4.397 -2.463 -8.925 1.00 97.19 87 CYS A CA 1
ATOM 672 C C . CYS A 1 87 ? 3.553 -1.443 -9.691 1.00 97.19 87 CYS A C 1
ATOM 674 O O . CYS A 1 87 ? 3.120 -1.723 -10.805 1.00 97.19 87 CYS A O 1
ATOM 676 N N . VAL A 1 88 ? 3.256 -0.293 -9.088 1.00 96.12 88 VAL A N 1
ATOM 677 C CA . VAL A 1 88 ? 2.374 0.724 -9.675 1.00 96.12 88 VAL A CA 1
ATOM 678 C C . VAL A 1 88 ? 3.208 1.710 -10.483 1.00 96.12 88 VAL A C 1
ATOM 680 O O . VAL A 1 88 ? 4.181 2.272 -9.978 1.00 96.12 88 VAL A O 1
ATOM 683 N N . GLY A 1 89 ? 2.831 1.889 -11.745 1.00 91.44 89 GLY A N 1
ATOM 684 C CA . GLY A 1 89 ? 3.484 2.785 -12.681 1.00 91.44 89 GLY A CA 1
ATOM 685 C C . GLY A 1 89 ? 2.872 4.175 -12.709 1.00 91.44 89 GLY A C 1
ATOM 686 O O . GLY A 1 89 ? 1.656 4.333 -12.708 1.00 91.44 89 GLY A O 1
ATOM 687 N N . GLU A 1 90 ? 3.737 5.178 -12.802 1.00 87.50 90 GLU A N 1
ATOM 688 C CA . GLU A 1 90 ? 3.381 6.569 -13.056 1.00 87.50 90 GLU A CA 1
ATOM 689 C C . GLU A 1 90 ? 4.260 7.103 -14.198 1.00 87.50 90 GLU A C 1
ATOM 691 O O . GLU A 1 90 ? 5.465 6.832 -14.252 1.00 87.50 90 GLU A O 1
ATOM 696 N N . ILE A 1 91 ? 3.676 7.867 -15.125 1.00 85.00 91 ILE A N 1
ATOM 697 C CA . ILE A 1 91 ? 4.436 8.539 -16.184 1.00 85.00 91 ILE A CA 1
ATOM 698 C C . ILE A 1 91 ? 4.854 9.920 -15.674 1.00 85.00 91 ILE A C 1
ATOM 700 O O . ILE A 1 91 ? 4.034 10.831 -15.586 1.00 85.00 91 ILE A O 1
ATOM 704 N N . LYS A 1 92 ? 6.150 10.108 -15.403 1.00 84.75 92 LYS A N 1
ATOM 705 C CA . LYS A 1 92 ? 6.734 11.419 -15.072 1.00 84.75 92 LYS A CA 1
ATOM 706 C C . LYS A 1 92 ? 7.682 11.856 -16.170 1.00 84.75 92 LYS A C 1
ATOM 708 O O . LYS A 1 92 ? 8.642 11.157 -16.469 1.00 84.75 92 LYS A O 1
ATOM 713 N N . ASN A 1 93 ? 7.442 13.024 -16.765 1.00 89.38 93 ASN A N 1
ATOM 714 C CA . ASN A 1 93 ? 8.305 13.594 -17.809 1.00 89.38 93 ASN A CA 1
ATOM 715 C C . ASN A 1 93 ? 8.626 12.609 -18.955 1.00 89.38 93 ASN A C 1
ATOM 717 O O . ASN A 1 93 ? 9.758 12.555 -19.424 1.00 89.38 93 ASN A O 1
ATOM 721 N N . LYS A 1 94 ? 7.626 11.836 -19.409 1.00 87.50 94 LYS A N 1
ATOM 722 C CA . LYS A 1 94 ? 7.751 10.773 -20.434 1.00 87.50 94 LYS A CA 1
ATOM 72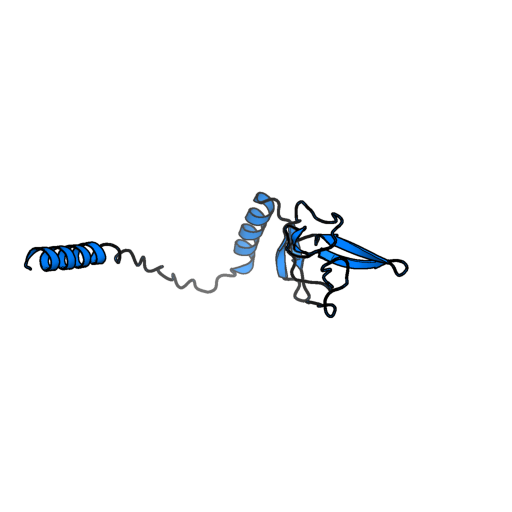3 C C . LYS A 1 94 ? 8.568 9.541 -20.012 1.00 87.50 94 LYS A C 1
ATOM 725 O O . LYS A 1 94 ? 8.797 8.665 -20.840 1.00 87.50 94 LYS A O 1
ATOM 730 N N . THR A 1 95 ? 8.952 9.440 -18.744 1.00 87.94 95 THR A N 1
ATOM 731 C CA . THR A 1 95 ? 9.615 8.267 -18.169 1.00 87.94 95 THR A CA 1
ATOM 732 C C . THR A 1 95 ? 8.626 7.486 -17.316 1.00 87.94 95 THR A C 1
ATOM 734 O O . THR A 1 95 ? 7.885 8.064 -16.521 1.00 87.94 95 THR A O 1
ATOM 737 N N . ILE A 1 96 ? 8.628 6.165 -17.476 1.00 89.69 96 ILE A N 1
ATOM 738 C CA . ILE A 1 96 ? 7.867 5.251 -16.626 1.00 89.69 96 ILE A CA 1
ATOM 739 C C . ILE A 1 96 ? 8.650 5.058 -15.329 1.00 89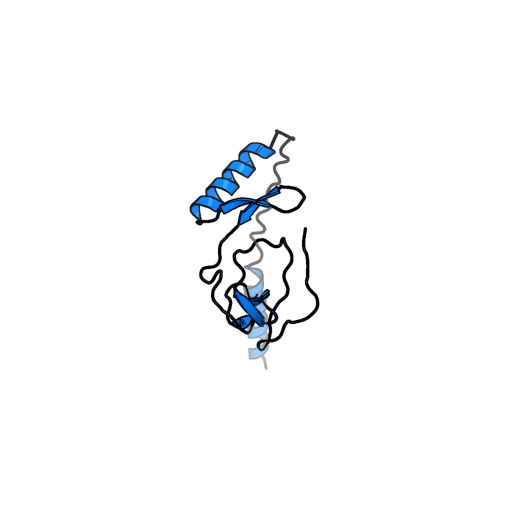.69 96 ILE A C 1
ATOM 741 O O . ILE A 1 96 ? 9.810 4.646 -15.358 1.00 89.69 96 ILE A O 1
ATOM 745 N N . ILE A 1 97 ? 8.018 5.354 -14.198 1.00 92.50 97 ILE A N 1
ATOM 746 C CA . ILE A 1 97 ? 8.575 5.112 -12.868 1.00 92.50 97 ILE A CA 1
ATOM 747 C C . ILE A 1 97 ? 7.647 4.143 -12.150 1.00 92.50 97 ILE A C 1
ATOM 749 O O . ILE A 1 97 ? 6.450 4.399 -12.045 1.00 92.50 97 ILE A O 1
ATOM 753 N N . GLY A 1 98 ? 8.203 3.032 -11.671 1.00 95.50 98 GLY A N 1
ATOM 754 C CA . GLY A 1 98 ? 7.478 2.050 -10.877 1.00 95.50 98 GLY A CA 1
ATOM 755 C C . GLY A 1 98 ? 7.776 2.181 -9.399 1.00 95.50 98 GLY A C 1
ATOM 756 O O . GLY A 1 98 ? 8.939 2.297 -9.011 1.00 95.50 98 GLY A O 1
ATOM 757 N N . THR A 1 99 ? 6.730 2.139 -8.578 1.00 97.50 99 THR A N 1
ATOM 758 C CA . THR A 1 99 ? 6.852 2.066 -7.120 1.00 97.50 99 THR A CA 1
ATOM 759 C C . THR A 1 99 ? 5.878 1.053 -6.529 1.00 97.50 99 THR A C 1
ATOM 761 O O . THR A 1 99 ? 4.765 0.879 -7.026 1.00 97.50 99 THR A O 1
ATOM 764 N N . CYS A 1 100 ? 6.281 0.364 -5.465 1.00 98.12 100 CYS A N 1
ATOM 765 C CA . CYS A 1 100 ? 5.400 -0.570 -4.779 1.00 98.12 100 CYS A CA 1
ATOM 766 C C . CYS A 1 100 ? 4.195 0.158 -4.174 1.00 98.12 100 CYS A C 1
ATOM 768 O O . CYS A 1 100 ? 4.341 1.216 -3.549 1.00 98.12 100 CYS A O 1
ATOM 770 N N . LYS A 1 101 ? 3.003 -0.431 -4.354 1.00 97.62 101 LYS A N 1
ATOM 771 C CA . LYS A 1 101 ? 1.727 0.097 -3.841 1.00 97.62 101 LYS A CA 1
ATOM 772 C C . LYS A 1 101 ? 1.841 0.499 -2.363 1.00 97.62 101 LYS A C 1
ATOM 774 O O . LYS A 1 101 ? 2.434 -0.222 -1.570 1.00 97.62 101 LYS A O 1
ATOM 779 N N . LYS A 1 102 ? 1.234 1.631 -1.989 1.00 97.38 102 LYS A N 1
ATOM 780 C CA . LYS A 1 102 ? 1.328 2.204 -0.635 1.00 97.38 102 LYS A CA 1
ATOM 781 C C . LYS A 1 102 ? 0.699 1.319 0.447 1.00 97.38 102 LYS A C 1
ATOM 783 O O . LYS A 1 102 ? 1.328 1.032 1.459 1.00 97.38 102 LYS A O 1
ATOM 788 N N . ASN A 1 103 ? -0.554 0.927 0.262 1.00 97.56 103 ASN A N 1
ATOM 789 C CA . ASN A 1 103 ? -1.345 0.226 1.270 1.00 97.56 103 ASN A CA 1
ATOM 790 C C . ASN A 1 103 ? -2.316 -0.762 0.616 1.00 97.56 103 ASN A C 1
ATOM 792 O O . ASN A 1 103 ? -2.414 -0.844 -0.612 1.00 97.56 103 ASN A O 1
ATOM 796 N N . ASP A 1 104 ? -3.026 -1.536 1.422 1.00 97.12 104 ASP A N 1
ATOM 797 C CA . ASP A 1 104 ? -3.961 -2.565 0.968 1.00 97.12 104 ASP A CA 1
ATOM 798 C C . ASP A 1 104 ? -5.335 -2.036 0.520 1.00 97.12 104 ASP A C 1
ATOM 800 O O . ASP A 1 104 ? -6.148 -2.829 0.044 1.00 97.12 104 ASP A O 1
ATOM 804 N N . SER A 1 105 ? -5.562 -0.714 0.529 1.00 97.25 105 SER A N 1
ATOM 805 C CA . SER A 1 105 ? -6.803 -0.121 0.011 1.00 97.25 105 SER A CA 1
ATOM 806 C C . SER A 1 105 ? -7.074 -0.583 -1.427 1.00 97.25 105 SER A C 1
ATOM 808 O O . SER A 1 105 ? -6.181 -0.506 -2.281 1.00 97.25 105 SER A O 1
ATOM 810 N N . PRO A 1 106 ? -8.274 -1.104 -1.737 1.00 95.06 106 PRO A N 1
ATOM 811 C CA . PRO A 1 106 ? -8.598 -1.549 -3.085 1.00 95.06 106 PRO A CA 1
ATOM 812 C C . PRO A 1 106 ? -8.892 -0.384 -4.036 1.00 95.06 106 PRO A C 1
ATOM 814 O O . PRO A 1 106 ? -8.938 -0.626 -5.243 1.00 95.06 106 PRO A O 1
ATOM 817 N N . PHE A 1 107 ? -9.081 0.829 -3.510 1.00 96.31 107 PHE A N 1
ATOM 818 C CA . PHE A 1 107 ? -9.573 1.991 -4.242 1.00 96.31 107 PHE A CA 1
ATOM 819 C C . PHE A 1 107 ? -8.465 2.786 -4.935 1.00 96.31 107 PHE A C 1
ATOM 821 O O . PHE A 1 107 ? -7.271 2.610 -4.678 1.00 96.31 107 PHE A O 1
ATOM 828 N N . GLY A 1 108 ? -8.893 3.670 -5.833 1.00 93.31 108 GLY A N 1
ATOM 829 C CA . GLY A 1 108 ? -8.039 4.495 -6.669 1.00 93.31 108 GLY A CA 1
ATOM 830 C C . GLY A 1 108 ? -7.689 3.842 -8.004 1.00 93.31 108 GLY A C 1
ATOM 831 O O . GLY A 1 108 ? -7.972 2.668 -8.264 1.00 93.31 108 GLY A O 1
ATOM 832 N N . CYS A 1 109 ? -7.060 4.643 -8.859 1.00 92.50 109 CYS A N 1
ATOM 833 C CA . CYS A 1 109 ? -6.545 4.211 -10.148 1.00 92.50 109 CYS A CA 1
ATOM 834 C C . CYS A 1 109 ? -5.125 3.669 -10.011 1.00 92.50 109 CYS A C 1
ATOM 836 O O . CYS A 1 109 ? -4.298 4.205 -9.268 1.00 92.50 109 CYS A O 1
ATOM 838 N N . ARG A 1 110 ? -4.849 2.572 -10.712 1.00 92.81 110 ARG A N 1
ATOM 839 C CA . ARG A 1 110 ? -3.522 1.966 -10.773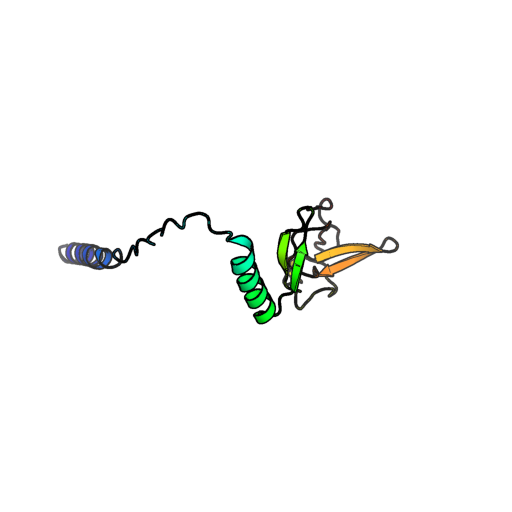 1.00 92.81 110 ARG A CA 1
ATOM 840 C C . ARG A 1 110 ? -3.290 1.329 -12.130 1.00 92.81 110 ARG A C 1
ATOM 842 O O . ARG A 1 110 ? -4.131 0.589 -12.641 1.00 92.81 110 ARG A O 1
ATOM 849 N N . GLN A 1 111 ? -2.099 1.547 -12.661 1.00 94.19 111 GLN A N 1
ATOM 850 C CA . GLN A 1 111 ? -1.557 0.784 -13.772 1.00 94.19 111 GLN A CA 1
ATOM 851 C C . GLN A 1 111 ? -0.349 0.007 -13.260 1.00 94.19 111 GLN A C 1
ATOM 853 O O . GLN A 1 111 ? 0.484 0.562 -12.545 1.00 94.19 111 GLN A O 1
ATOM 858 N N . THR A 1 112 ? -0.266 -1.286 -13.561 1.00 94.56 112 THR A N 1
ATOM 859 C CA . THR A 1 112 ? 0.863 -2.105 -13.111 1.00 94.56 112 THR A CA 1
ATOM 860 C C . THR A 1 112 ? 2.037 -2.003 -14.067 1.00 94.56 112 THR A C 1
ATOM 862 O O . THR A 1 112 ? 1.865 -1.703 -15.247 1.00 94.56 112 THR A O 1
ATOM 865 N N . ILE A 1 113 ? 3.236 -2.259 -13.559 1.00 94.56 113 ILE A N 1
ATOM 866 C CA . ILE A 1 113 ? 4.442 -2.437 -14.357 1.00 94.56 113 ILE A CA 1
ATOM 867 C C . ILE A 1 113 ? 4.868 -3.896 -14.293 1.00 94.56 113 ILE A C 1
ATOM 869 O O . ILE A 1 113 ? 4.990 -4.459 -13.207 1.00 94.56 113 ILE A O 1
ATOM 873 N N . GLU A 1 114 ? 5.166 -4.460 -15.460 1.00 94.19 114 GLU A N 1
ATOM 874 C CA . GLU A 1 114 ? 5.827 -5.754 -15.614 1.00 94.19 114 GLU A CA 1
ATOM 875 C C . GLU A 1 114 ? 6.988 -5.622 -16.596 1.00 94.19 114 GLU A C 1
ATOM 877 O O . GLU A 1 114 ? 6.867 -4.960 -17.628 1.00 94.19 114 GLU A O 1
ATOM 882 N N . ASP A 1 115 ? 8.133 -6.219 -16.263 1.00 91.12 115 ASP A N 1
ATOM 883 C CA . ASP A 1 115 ? 9.361 -6.163 -17.064 1.00 91.12 115 ASP A CA 1
ATOM 884 C C . ASP A 1 115 ? 9.736 -4.739 -17.532 1.00 91.12 115 ASP A C 1
ATOM 886 O O . ASP A 1 115 ? 10.088 -4.506 -18.691 1.00 91.12 115 ASP A O 1
ATOM 890 N N . ALA A 1 116 ? 9.641 -3.765 -16.618 1.00 86.94 116 ALA A N 1
ATOM 891 C CA . ALA A 1 116 ? 9.885 -2.335 -16.848 1.00 86.94 116 ALA A CA 1
ATOM 892 C C . ALA A 1 116 ? 8.988 -1.680 -17.922 1.00 86.94 116 ALA A C 1
ATOM 894 O O . ALA A 1 116 ? 9.317 -0.618 -18.457 1.00 86.94 116 ALA A O 1
ATOM 895 N N . ARG A 1 117 ? 7.839 -2.285 -18.228 1.00 88.38 117 ARG A N 1
ATOM 896 C CA . ARG A 1 117 ? 6.819 -1.747 -19.131 1.00 88.38 117 ARG A CA 1
ATOM 897 C C . ARG A 1 117 ? 5.520 -1.556 -18.373 1.00 88.38 117 ARG A C 1
ATOM 899 O O . ARG A 1 117 ? 5.203 -2.335 -17.480 1.00 88.38 117 ARG A O 1
ATOM 906 N N . LEU A 1 118 ? 4.750 -0.539 -18.750 1.00 89.00 118 LEU A N 1
ATOM 907 C CA . LEU A 1 118 ? 3.359 -0.470 -18.314 1.00 89.00 118 LEU A CA 1
ATOM 908 C C . LEU A 1 118 ? 2.640 -1.722 -18.828 1.00 89.00 118 LEU A C 1
ATOM 910 O O . LEU A 1 118 ? 2.804 -2.100 -19.991 1.00 89.00 118 LEU A O 1
ATOM 914 N N . GLY A 1 119 ? 1.906 -2.378 -17.934 1.00 81.69 119 GLY A N 1
ATOM 915 C CA . GLY A 1 119 ? 1.048 -3.512 -18.236 1.00 81.69 119 GLY A CA 1
ATOM 916 C C . GLY A 1 119 ? -0.160 -3.085 -19.071 1.00 81.69 119 GLY A C 1
ATOM 917 O O . GLY A 1 119 ? -0.081 -2.162 -19.877 1.00 81.69 119 GLY A O 1
ATOM 918 N N . GLY A 1 120 ? -1.295 -3.763 -18.892 1.00 80.94 120 GLY A N 1
ATOM 919 C CA . GLY A 1 120 ? -2.544 -3.422 -19.582 1.00 80.94 120 GLY A CA 1
ATOM 920 C C . GLY A 1 120 ? -3.062 -2.001 -19.294 1.00 80.94 120 GLY A C 1
ATOM 921 O O . GLY A 1 120 ? -2.340 -1.105 -18.860 1.00 80.94 120 GLY A O 1
ATOM 922 N N . GLY A 1 121 ? -4.354 -1.781 -19.539 1.00 86.88 121 GLY A N 1
ATOM 923 C CA . GLY A 1 121 ? -4.998 -0.508 -19.202 1.00 86.88 121 GLY A CA 1
ATOM 924 C C . GLY A 1 121 ? -4.929 -0.181 -17.705 1.00 86.88 121 GLY A C 1
ATOM 925 O O . GLY A 1 121 ? -4.752 -1.066 -16.866 1.00 86.88 121 GLY A O 1
ATOM 926 N N . GLU A 1 122 ? -5.087 1.100 -17.377 1.00 91.94 122 GLU A N 1
ATOM 927 C CA . GLU A 1 122 ? -5.295 1.535 -15.998 1.00 91.94 122 GLU A CA 1
ATOM 928 C C . GLU A 1 122 ? -6.624 0.984 -15.465 1.00 91.94 122 GLU A C 1
ATOM 930 O O . GLU A 1 122 ? -7.648 1.017 -16.150 1.00 91.94 122 GLU A O 1
ATOM 935 N N . ILE A 1 123 ? -6.600 0.466 -14.238 1.00 92.75 123 ILE A N 1
ATOM 936 C CA . ILE A 1 123 ? -7.791 -0.000 -13.531 1.00 92.75 123 ILE A CA 1
ATOM 937 C C . ILE A 1 123 ? -8.099 1.005 -12.428 1.00 92.75 123 ILE A C 1
ATOM 939 O O . ILE A 1 123 ? -7.260 1.235 -11.557 1.00 92.75 123 ILE A O 1
ATOM 943 N N . CYS A 1 124 ? -9.315 1.547 -12.441 1.00 94.06 124 CYS A N 1
ATOM 944 C CA . CYS A 1 124 ? -9.838 2.427 -11.402 1.00 94.06 124 CYS A CA 1
ATOM 945 C C . CYS A 1 124 ? -10.935 1.714 -10.612 1.00 94.06 124 CYS A C 1
ATOM 947 O O . CYS A 1 124 ? -11.842 1.121 -11.198 1.00 94.06 124 CYS A O 1
ATOM 949 N N . VAL A 1 125 ? -10.819 1.747 -9.285 1.00 94.88 125 VAL A N 1
ATOM 950 C CA . VAL A 1 125 ? -11.801 1.178 -8.356 1.00 94.88 125 VAL A CA 1
ATOM 951 C C . VAL A 1 125 ? -12.267 2.271 -7.399 1.00 94.88 125 VAL A C 1
ATOM 953 O O . VAL A 1 125 ? -11.438 2.962 -6.805 1.00 94.88 125 VAL A O 1
ATOM 956 N N . ASP A 1 126 ? -13.583 2.366 -7.241 1.00 89.38 126 ASP A N 1
ATOM 957 C CA . ASP A 1 126 ? -14.306 3.391 -6.480 1.00 89.38 126 ASP A CA 1
ATOM 958 C C . ASP A 1 126 ? -14.835 2.902 -5.133 1.00 89.38 126 ASP A C 1
ATOM 960 O O . ASP A 1 126 ? -15.337 1.754 -5.076 1.00 89.38 126 ASP A O 1
#

Sequence (126 aa):
MIKNIIFGIIIIILGTVIFSLNKKVSETVTTPTPINTTYQSVEEKQCKNSNGEWITDGMLQKFRCIYTYSDAGKTCTSSNQCSSSYCVGEIKNKTIIGTCKKNDSPFGCRQTIEDARLGGGEICVD